Protein AF-A0A535IGJ0-F1 (afdb_monomer_lite)

Radius of gyration: 10.89 Å; chains: 1; bounding box: 24×21×27 Å

Secondary structure (DSSP, 8-state):
----HHHHHHHHH-TTS---HHHHHHHHHHHTS-GGGG---PPP-

Sequence (45 aa):
SEVAYSTVRRLFRDPFGEVTTTTINRLANALGVPPTHLLEDAPDE

Foldseek 3Di:
DQDDPVVVVVCVVPVPDDDDPVNLVSVCVVVVHDSVVSDDPDDDD

pLDDT: mean 87.96, std 9.39, range [51.12, 95.44]

Structure (mmCIF, N/CA/C/O backbone):
data_AF-A0A535IGJ0-F1
#
_entry.id   AF-A0A535IGJ0-F1
#
loop_
_atom_site.group_PDB
_atom_site.id
_atom_site.type_symbol
_atom_site.label_atom_id
_atom_site.label_alt_id
_atom_site.label_comp_id
_atom_site.label_asym_id
_atom_site.label_entity_id
_atom_site.label_seq_id
_atom_site.pdbx_PDB_ins_code
_atom_site.Cartn_x
_atom_site.Cartn_y
_atom_site.Cartn_z
_atom_site.occupancy
_atom_site.B_iso_or_equiv
_atom_site.auth_seq_id
_atom_site.auth_comp_id
_atom_site.auth_asym_id
_atom_site.auth_atom_id
_atom_site.pdbx_PDB_model_num
ATOM 1 N N . SER A 1 1 ? -12.121 -3.045 9.189 1.00 51.12 1 SER A N 1
ATOM 2 C CA . SER A 1 1 ? -11.507 -1.830 8.617 1.00 51.12 1 SER A CA 1
ATOM 3 C C . SER A 1 1 ? -10.799 -2.240 7.341 1.00 51.12 1 SER A C 1
ATOM 5 O O . SER A 1 1 ? -9.601 -2.517 7.339 1.00 51.12 1 SER A O 1
ATOM 7 N N . GLU A 1 2 ? -11.594 -2.423 6.292 1.00 74.44 2 GLU A N 1
ATOM 8 C CA . GLU A 1 2 ? -11.107 -2.634 4.931 1.00 74.44 2 GLU A CA 1
ATOM 9 C C . GLU A 1 2 ? -10.779 -1.251 4.362 1.00 74.44 2 GLU A C 1
ATOM 11 O O . GLU A 1 2 ? -11.383 -0.262 4.767 1.00 74.44 2 GLU A O 1
ATOM 16 N N . VAL A 1 3 ? -9.715 -1.173 3.571 1.00 82.19 3 VAL A N 1
ATOM 17 C CA . VAL A 1 3 ? -8.981 0.043 3.180 1.00 82.19 3 VAL A CA 1
ATOM 18 C C . VAL A 1 3 ? -9.871 1.283 2.980 1.00 82.19 3 VAL A C 1
ATOM 20 O O . VAL A 1 3 ? -10.902 1.221 2.319 1.00 82.19 3 VAL A O 1
ATOM 23 N N . ALA A 1 4 ? -9.462 2.434 3.529 1.00 88.75 4 ALA A N 1
ATOM 24 C CA . ALA A 1 4 ? -10.231 3.670 3.399 1.00 88.75 4 ALA A CA 1
ATOM 25 C C . ALA A 1 4 ? -10.424 4.053 1.921 1.00 88.75 4 ALA A C 1
ATOM 27 O O . ALA A 1 4 ? -9.480 4.015 1.131 1.00 88.75 4 ALA A O 1
ATOM 28 N N . TYR A 1 5 ? -11.628 4.501 1.556 1.00 90.31 5 TYR A N 1
ATOM 29 C CA . TYR A 1 5 ? -11.931 4.921 0.182 1.00 90.31 5 TYR A CA 1
ATOM 30 C C . TYR A 1 5 ? -10.990 6.027 -0.321 1.00 90.31 5 TYR A C 1
ATOM 32 O O . TYR A 1 5 ? -10.624 6.058 -1.493 1.00 90.31 5 TYR A O 1
ATOM 40 N N . SER A 1 6 ? -10.535 6.913 0.570 1.00 92.56 6 SER A N 1
ATOM 41 C CA . SER A 1 6 ? -9.537 7.937 0.251 1.00 92.56 6 SER A CA 1
ATOM 42 C C . SER 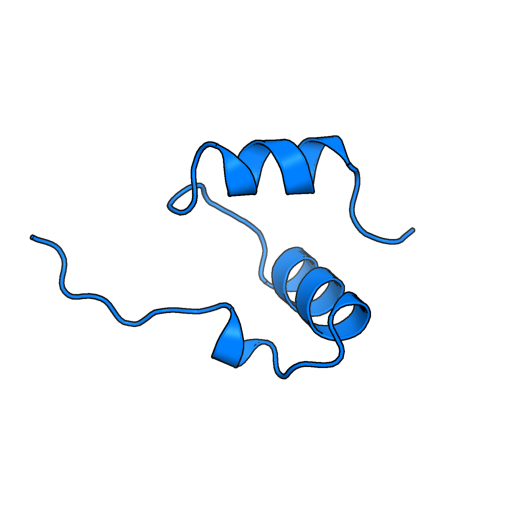A 1 6 ? -8.201 7.342 -0.202 1.00 92.56 6 SER A C 1
ATOM 44 O O . SER A 1 6 ? -7.590 7.876 -1.125 1.00 92.56 6 SER A O 1
ATOM 46 N N . THR A 1 7 ? -7.770 6.229 0.397 1.00 90.94 7 THR A N 1
ATOM 47 C CA . THR A 1 7 ? -6.561 5.494 0.007 1.00 90.94 7 THR A CA 1
ATOM 48 C C . THR A 1 7 ? -6.728 4.871 -1.374 1.00 90.94 7 THR A C 1
ATOM 50 O O . THR A 1 7 ? -5.868 5.071 -2.226 1.00 90.94 7 THR A O 1
ATOM 53 N N . VAL A 1 8 ? -7.858 4.200 -1.626 1.00 91.25 8 VAL A N 1
ATOM 54 C CA . VAL A 1 8 ? -8.164 3.618 -2.947 1.00 91.25 8 VAL A CA 1
ATOM 55 C C . VAL A 1 8 ? -8.188 4.709 -4.019 1.00 91.25 8 VAL A C 1
ATOM 57 O O . VAL A 1 8 ? -7.529 4.594 -5.048 1.00 91.25 8 VAL A O 1
ATOM 60 N N . ARG A 1 9 ? -8.885 5.819 -3.752 1.00 94.25 9 ARG A N 1
ATOM 61 C CA . ARG A 1 9 ? -8.978 6.955 -4.675 1.00 94.25 9 ARG A CA 1
ATOM 62 C C . ARG A 1 9 ? -7.626 7.622 -4.934 1.00 94.25 9 ARG A C 1
ATOM 64 O O . ARG A 1 9 ? -7.397 8.087 -6.047 1.00 94.25 9 ARG A O 1
ATOM 71 N N . ARG A 1 10 ? -6.757 7.718 -3.921 1.00 93.88 10 ARG A N 1
ATOM 72 C CA . ARG A 1 10 ? -5.402 8.263 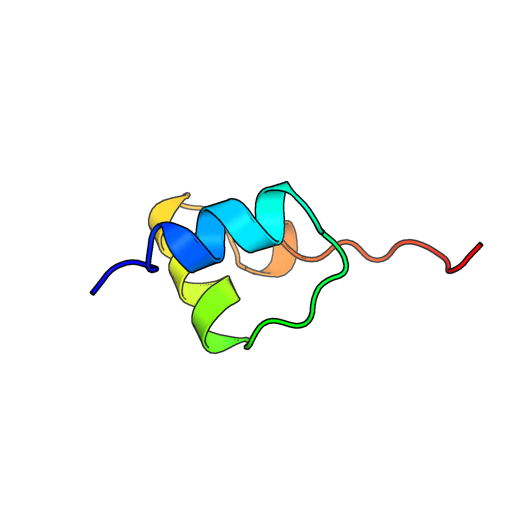-4.076 1.00 93.88 10 ARG A CA 1
ATOM 73 C C . ARG A 1 10 ? -4.573 7.373 -4.998 1.00 93.88 10 ARG A C 1
ATOM 75 O O . ARG A 1 10 ? -4.048 7.894 -5.970 1.00 93.88 10 ARG A O 1
ATOM 82 N N . LEU A 1 11 ? -4.518 6.070 -4.723 1.00 91.19 11 LEU A N 1
ATOM 83 C CA . LEU A 1 11 ? -3.716 5.120 -5.500 1.00 91.19 11 LEU A CA 1
ATOM 84 C C . LEU A 1 11 ? -4.209 4.996 -6.950 1.00 91.19 11 LEU A C 1
ATOM 86 O O . LEU A 1 11 ? -3.415 4.896 -7.871 1.00 91.19 11 LEU A O 1
ATOM 90 N N . PHE A 1 12 ? -5.524 5.089 -7.172 1.00 90.62 12 PHE A N 1
ATOM 91 C CA . PHE A 1 12 ? -6.082 5.122 -8.526 1.00 90.62 12 PHE A CA 1
ATOM 92 C C . PHE A 1 12 ? -5.656 6.366 -9.323 1.00 90.62 12 PHE A C 1
ATOM 94 O O . PHE A 1 12 ? -5.524 6.310 -10.541 1.00 90.62 12 PHE A O 1
ATOM 101 N N . ARG A 1 13 ? -5.475 7.511 -8.651 1.00 94.81 13 ARG A N 1
ATOM 102 C CA . ARG A 1 13 ? -5.023 8.756 -9.290 1.00 94.81 13 ARG A CA 1
ATOM 103 C C . ARG A 1 13 ? -3.505 8.791 -9.482 1.00 94.81 13 ARG A C 1
ATOM 105 O O . ARG A 1 13 ? -3.050 9.422 -10.428 1.00 94.81 13 ARG A O 1
ATOM 112 N N . ASP A 1 14 ? -2.764 8.181 -8.568 1.00 92.50 14 ASP A N 1
ATOM 113 C CA . ASP A 1 14 ? -1.305 8.147 -8.542 1.00 92.50 14 ASP A CA 1
ATOM 114 C C . ASP A 1 14 ? -0.832 6.720 -8.199 1.00 92.50 14 ASP A C 1
ATOM 116 O O . ASP A 1 14 ? -0.696 6.391 -7.014 1.00 92.50 14 ASP A O 1
ATOM 120 N N . PRO A 1 15 ? -0.633 5.861 -9.220 1.00 88.38 15 PRO A N 1
ATOM 121 C CA . PRO A 1 15 ? -0.244 4.460 -9.035 1.00 88.38 15 PRO A CA 1
ATOM 122 C C . PRO A 1 15 ? 1.169 4.280 -8.471 1.00 88.38 15 PRO A C 1
ATOM 124 O O . PRO A 1 15 ? 1.454 3.248 -7.871 1.00 88.38 15 PRO A O 1
ATOM 127 N N . PHE A 1 16 ? 2.030 5.288 -8.631 1.00 87.38 16 PHE A N 1
ATOM 128 C CA . PHE A 1 16 ? 3.408 5.296 -8.130 1.00 87.38 16 PHE A CA 1
ATOM 129 C C . PHE A 1 16 ? 3.514 5.890 -6.718 1.00 87.38 16 PHE A C 1
ATOM 131 O O . PHE A 1 16 ? 4.600 5.980 -6.145 1.00 87.38 16 PHE A O 1
ATOM 138 N N . GLY A 1 17 ? 2.386 6.301 -6.132 1.00 87.31 17 GLY A N 1
ATOM 139 C CA . GLY A 1 17 ? 2.346 6.856 -4.792 1.00 87.31 17 GLY A CA 1
ATOM 140 C C . GLY A 1 17 ? 2.721 5.826 -3.725 1.00 87.31 17 GLY A C 1
ATOM 141 O O . GLY A 1 17 ? 2.224 4.702 -3.712 1.00 87.31 17 GLY A O 1
ATOM 142 N N . GLU A 1 18 ? 3.538 6.245 -2.757 1.00 89.69 18 GLU A N 1
ATOM 143 C CA . GLU A 1 18 ? 3.950 5.379 -1.650 1.00 89.69 18 GLU A CA 1
ATOM 144 C C . GLU A 1 18 ? 2.756 4.849 -0.843 1.00 89.69 18 GLU A C 1
ATOM 146 O O . GLU A 1 18 ? 1.879 5.602 -0.392 1.00 89.69 18 GLU A O 1
ATOM 151 N N . VAL A 1 19 ? 2.768 3.539 -0.598 1.00 91.06 19 VAL A N 1
ATOM 152 C CA . VAL A 1 19 ? 1.808 2.838 0.255 1.00 91.06 19 VAL A CA 1
ATOM 153 C C . VAL A 1 19 ? 2.521 1.812 1.128 1.00 91.06 19 VAL A C 1
ATOM 155 O O . VAL A 1 19 ? 3.548 1.246 0.764 1.00 91.06 19 VAL A O 1
ATOM 158 N N . THR A 1 20 ? 1.966 1.539 2.307 1.00 93.25 20 THR A N 1
ATOM 159 C CA . THR A 1 20 ? 2.527 0.517 3.196 1.00 93.25 20 THR A CA 1
ATOM 160 C C . THR A 1 20 ? 2.216 -0.887 2.683 1.00 93.25 20 THR A C 1
ATOM 162 O O . THR A 1 20 ? 1.128 -1.145 2.161 1.00 93.25 20 THR A O 1
ATOM 165 N N . THR A 1 21 ? 3.113 -1.840 2.940 1.00 92.50 21 THR A N 1
ATOM 166 C CA . THR A 1 21 ? 2.898 -3.269 2.643 1.00 92.50 21 THR A CA 1
ATOM 167 C C . THR A 1 21 ? 1.630 -3.820 3.302 1.00 92.50 21 THR A C 1
ATOM 169 O O . THR A 1 21 ? 0.911 -4.624 2.712 1.00 92.50 21 THR A O 1
ATOM 172 N N . THR A 1 22 ? 1.269 -3.323 4.489 1.00 93.50 22 THR A N 1
ATOM 173 C CA . THR A 1 22 ? -0.004 -3.646 5.152 1.00 93.50 22 THR A CA 1
ATOM 174 C C . THR A 1 22 ? -1.219 -3.213 4.328 1.00 93.50 22 THR A C 1
ATOM 176 O O . THR A 1 22 ? -2.227 -3.917 4.313 1.00 93.50 22 THR A O 1
ATOM 179 N N . THR A 1 23 ? -1.149 -2.067 3.643 1.00 92.94 23 THR A N 1
ATOM 180 C CA . THR A 1 23 ? -2.233 -1.578 2.775 1.00 92.94 23 THR A CA 1
ATOM 181 C C . THR A 1 23 ? -2.353 -2.445 1.529 1.00 92.94 23 THR A C 1
ATOM 183 O O . THR A 1 23 ? -3.463 -2.863 1.205 1.00 92.94 23 THR A O 1
ATOM 186 N N . ILE A 1 24 ? -1.227 -2.792 0.897 1.00 92.88 24 ILE A N 1
ATOM 187 C CA . ILE A 1 24 ? -1.198 -3.709 -0.252 1.00 92.88 24 ILE A CA 1
ATOM 188 C C . ILE A 1 24 ? -1.811 -5.060 0.126 1.00 92.88 24 ILE A C 1
ATOM 190 O O . ILE A 1 24 ? -2.709 -5.533 -0.562 1.00 92.88 24 ILE A O 1
ATOM 194 N N . ASN A 1 25 ? -1.429 -5.636 1.270 1.00 93.94 25 ASN A N 1
ATOM 195 C CA . ASN A 1 25 ? -2.004 -6.899 1.745 1.00 93.94 25 ASN A CA 1
ATOM 196 C C . ASN A 1 25 ? -3.524 -6.822 1.940 1.00 93.94 25 ASN A C 1
ATOM 198 O O . ASN A 1 25 ? -4.242 -7.769 1.628 1.00 93.94 25 ASN A O 1
ATOM 202 N N . ARG A 1 26 ? -4.043 -5.699 2.445 1.00 93.56 26 ARG A N 1
ATOM 203 C CA . ARG A 1 26 ? -5.493 -5.513 2.609 1.00 93.56 26 ARG A CA 1
ATOM 204 C C . ARG A 1 26 ? -6.215 -5.387 1.270 1.00 93.56 26 ARG A C 1
ATOM 206 O O . ARG A 1 26 ? -7.293 -5.955 1.133 1.00 93.56 26 ARG A O 1
ATOM 213 N N . LEU A 1 27 ? -5.634 -4.670 0.308 1.00 92.50 27 LEU A N 1
ATOM 214 C CA . LEU A 1 27 ? -6.172 -4.573 -1.052 1.00 92.50 27 LEU A CA 1
ATOM 215 C C . LEU A 1 27 ? -6.187 -5.947 -1.729 1.00 92.50 27 LEU A C 1
ATOM 217 O O . LEU A 1 27 ? -7.213 -6.352 -2.259 1.00 92.50 27 LEU A O 1
ATOM 221 N N . ALA A 1 28 ? -5.085 -6.688 -1.634 1.00 93.81 28 ALA A N 1
ATOM 222 C CA . ALA A 1 28 ? -4.943 -8.024 -2.201 1.00 93.81 28 ALA A CA 1
ATOM 223 C C . ALA A 1 28 ? -5.991 -8.997 -1.641 1.00 93.81 28 ALA A C 1
ATOM 225 O O . ALA A 1 28 ? -6.696 -9.655 -2.403 1.00 93.81 28 ALA A O 1
ATOM 226 N N . ASN A 1 29 ? -6.176 -8.998 -0.315 1.00 94.06 29 ASN A N 1
ATOM 227 C CA . ASN A 1 29 ? -7.213 -9.793 0.345 1.00 94.06 29 ASN A CA 1
ATOM 228 C C . ASN A 1 29 ? -8.627 -9.421 -0.125 1.00 94.06 29 ASN A C 1
ATOM 230 O O . ASN A 1 29 ? -9.429 -10.313 -0.384 1.00 94.06 29 ASN A O 1
ATOM 234 N N . ALA A 1 30 ? -8.933 -8.127 -0.261 1.00 92.50 30 ALA A N 1
ATOM 235 C CA . ALA A 1 30 ? -10.242 -7.669 -0.733 1.00 92.50 30 ALA A CA 1
ATOM 236 C C . ALA A 1 30 ? -10.506 -8.041 -2.204 1.00 92.50 30 ALA A C 1
ATOM 238 O O . ALA A 1 30 ? -11.646 -8.293 -2.586 1.00 92.50 30 ALA A O 1
ATOM 239 N N . LEU A 1 31 ? -9.452 -8.089 -3.019 1.00 92.19 31 LEU A N 1
ATOM 240 C CA . LEU A 1 31 ? -9.506 -8.481 -4.427 1.00 92.19 31 LEU A CA 1
ATOM 241 C C . LEU A 1 31 ? -9.425 -10.004 -4.635 1.00 92.19 31 LEU A C 1
ATOM 243 O O . LEU A 1 31 ? -9.630 -10.470 -5.751 1.00 92.19 31 LEU A O 1
ATOM 247 N N . GLY A 1 32 ? -9.126 -10.781 -3.588 1.00 94.94 32 GLY A N 1
ATOM 248 C CA . GLY A 1 32 ? -8.953 -12.233 -3.682 1.00 94.94 32 GLY A CA 1
ATOM 249 C C . GLY A 1 32 ? -7.719 -12.660 -4.484 1.00 94.94 32 GLY A C 1
ATOM 250 O O . GLY A 1 32 ? -7.708 -13.755 -5.045 1.00 94.94 32 GLY A O 1
ATOM 251 N N . VAL A 1 33 ? -6.693 -11.807 -4.560 1.00 95.44 33 VAL A N 1
ATOM 252 C CA . VAL A 1 33 ? -5.454 -12.063 -5.312 1.00 95.44 33 VAL A CA 1
ATOM 253 C C . VAL A 1 33 ? -4.230 -12.057 -4.392 1.00 95.44 33 VAL A C 1
ATOM 255 O O . VAL A 1 33 ? -4.274 -11.470 -3.309 1.00 95.44 33 VAL A O 1
ATOM 258 N N . PRO A 1 34 ? -3.107 -12.671 -4.797 1.00 94.75 34 PRO A N 1
ATOM 259 C CA . PRO A 1 34 ? -1.845 -12.536 -4.079 1.00 94.75 34 PRO A CA 1
ATOM 260 C C . PRO A 1 34 ? -1.339 -11.079 -4.080 1.00 94.75 34 PRO A C 1
ATOM 262 O O . PRO A 1 34 ? -1.446 -10.407 -5.105 1.00 94.75 34 PRO A O 1
ATOM 265 N N . PRO A 1 35 ? -0.708 -10.588 -2.995 1.00 92.31 35 PRO A N 1
ATOM 266 C CA . PRO A 1 35 ? -0.137 -9.235 -2.942 1.00 92.31 35 PRO 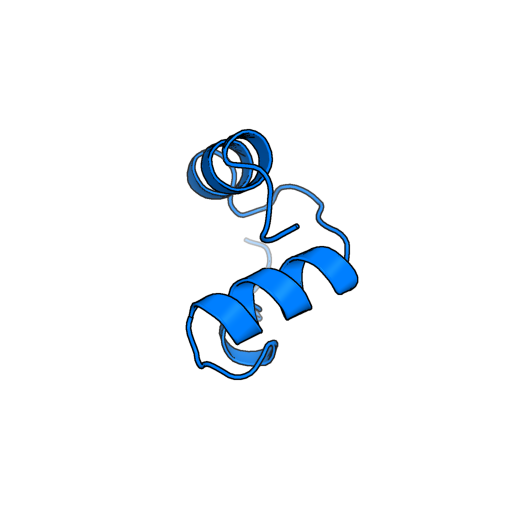A CA 1
ATOM 267 C C . PRO A 1 35 ? 0.885 -8.938 -4.044 1.00 92.31 35 PRO A C 1
ATOM 269 O O . PRO A 1 35 ? 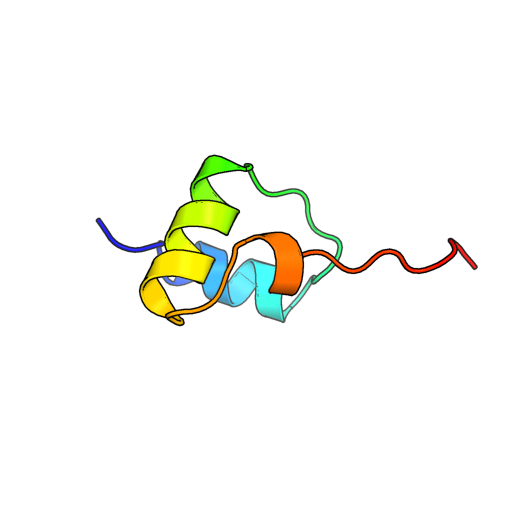1.000 -7.798 -4.481 1.00 92.31 35 PRO A O 1
ATOM 272 N N . THR A 1 36 ? 1.594 -9.961 -4.524 1.00 92.06 36 THR A N 1
ATOM 273 C CA . THR A 1 36 ? 2.559 -9.855 -5.626 1.00 92.06 36 THR A CA 1
ATOM 274 C C . THR A 1 36 ? 1.915 -9.488 -6.960 1.00 92.06 36 THR A C 1
ATOM 276 O O . THR A 1 36 ? 2.597 -8.939 -7.807 1.00 92.06 36 THR A O 1
ATOM 279 N N . HIS A 1 37 ? 0.613 -9.737 -7.150 1.00 92.12 37 HIS A N 1
ATOM 280 C CA . HIS A 1 37 ? -0.110 -9.305 -8.353 1.00 92.12 37 HIS A CA 1
ATOM 281 C C . HIS A 1 37 ? -0.420 -7.802 -8.354 1.00 92.12 37 HIS A C 1
ATOM 283 O O . HIS A 1 37 ? -0.845 -7.275 -9.376 1.00 92.12 37 HIS A O 1
ATOM 289 N N . LEU A 1 38 ? -0.262 -7.123 -7.213 1.00 90.25 38 LEU A N 1
ATOM 290 C CA . LEU A 1 38 ? -0.438 -5.673 -7.105 1.00 90.25 38 LEU A CA 1
ATOM 291 C C . LEU A 1 38 ? 0.881 -4.905 -7.246 1.00 90.25 38 LEU A C 1
ATOM 293 O O . LEU A 1 38 ? 0.864 -3.679 -7.222 1.00 90.25 38 LEU A O 1
ATOM 297 N N . LEU A 1 39 ? 2.008 -5.613 -7.329 1.00 87.44 39 LEU A N 1
ATOM 298 C CA . LEU A 1 39 ? 3.336 -5.040 -7.500 1.00 87.44 39 LEU A CA 1
ATOM 299 C C . LEU A 1 39 ? 3.780 -5.299 -8.938 1.00 87.44 39 LEU A C 1
ATOM 301 O O . LEU A 1 39 ? 3.795 -6.446 -9.380 1.00 87.44 39 LEU A O 1
ATOM 305 N N . GLU A 1 40 ? 4.137 -4.239 -9.652 1.00 83.12 40 GLU A N 1
ATOM 306 C CA . GLU A 1 40 ? 4.697 -4.321 -10.997 1.00 83.12 40 GLU A CA 1
ATOM 307 C C . GLU A 1 40 ? 6.194 -4.017 -10.931 1.00 83.12 40 GLU A C 1
ATOM 309 O O . GLU A 1 40 ? 6.603 -3.033 -10.317 1.00 83.12 40 GLU A O 1
ATOM 314 N N . ASP A 1 41 ? 7.004 -4.883 -11.537 1.00 78.00 41 ASP A N 1
ATOM 315 C CA . ASP A 1 41 ? 8.438 -4.658 -11.724 1.00 78.00 41 ASP A CA 1
ATOM 316 C C . ASP A 1 41 ? 8.628 -4.037 -13.114 1.00 78.00 41 ASP A C 1
ATOM 318 O O . ASP A 1 41 ? 8.875 -4.734 -14.102 1.00 78.00 41 ASP A O 1
ATOM 322 N N . ALA A 1 42 ? 8.361 -2.732 -13.209 1.00 71.12 42 ALA A N 1
ATOM 323 C CA . ALA A 1 42 ? 8.541 -1.959 -14.431 1.00 71.12 42 ALA A CA 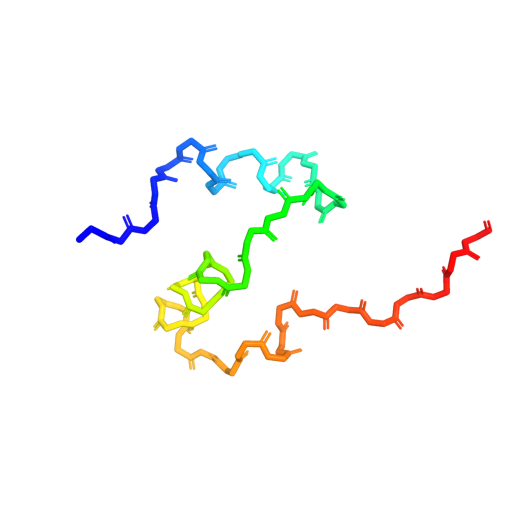1
ATOM 324 C C . ALA A 1 42 ? 9.920 -1.279 -14.404 1.00 71.12 42 ALA A C 1
ATOM 326 O O . ALA A 1 42 ? 10.299 -0.735 -13.366 1.00 71.12 42 ALA A O 1
ATOM 327 N N . PRO A 1 43 ? 10.679 -1.287 -15.515 1.00 76.31 43 PRO A N 1
ATOM 328 C CA . PRO A 1 43 ? 11.897 -0.495 -15.600 1.00 76.31 43 PRO A CA 1
ATOM 329 C C . PRO A 1 43 ? 11.554 0.991 -15.446 1.00 76.31 43 PRO A C 1
ATOM 331 O O . PRO A 1 43 ? 10.613 1.474 -16.076 1.00 76.31 43 PRO A O 1
ATOM 334 N N . ASP A 1 44 ? 12.332 1.698 -14.626 1.00 69.88 44 ASP A N 1
ATOM 335 C CA . ASP A 1 44 ? 12.311 3.159 -14.592 1.00 69.88 44 ASP A CA 1
ATOM 336 C C . ASP A 1 44 ? 12.726 3.664 -15.990 1.00 69.88 44 ASP A C 1
ATOM 338 O O . ASP A 1 44 ? 13.804 3.304 -16.472 1.00 69.88 44 ASP A O 1
ATOM 342 N N . GLU A 1 45 ? 11.854 4.419 -16.670 1.00 60.19 45 GLU A N 1
ATOM 343 C CA . GLU A 1 45 ? 12.158 5.0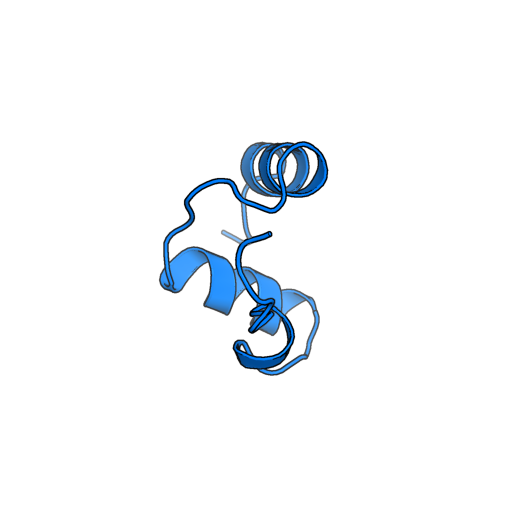67 -17.964 1.00 60.19 45 GLU A CA 1
ATOM 344 C C . GLU A 1 45 ? 13.373 6.007 -17.891 1.00 60.19 45 GLU A C 1
ATOM 346 O O . GLU A 1 45 ? 13.488 6.783 -16.911 1.00 60.19 45 GLU A O 1
#